Protein AF-A0A7S3ITA4-F1 (afdb_monomer)

InterPro domains:
  IPR003661 Signal transduction histidine kinase, dimerisation/phosphoacceptor domain [cd00082] (56-103)
  IPR036097 Signal transduction histidine kinase, dimerisation/phosphoacceptor domain superfamily [SSF47384] (53-91)

Foldseek 3Di:
DDPDDPQDPPDPDDPDDPPPPDWDKDWDWDWDDDPNDIDIDIDIDTCSVVVVVVVVVVVVVVVVVVVVVCCVVVVVVVVVVVVVVVVVVVVVVVVVVVVVVVVVVVVVVVVVVVVVVVVPVPDPPCVVVVVVVVVVVVVD

Organism: NCBI:txid197538

pLDDT: mean 76.44, std 21.14, range [33.22, 98.0]

Radius of gyration: 45.13 Å; Cα contacts (8 Å, |Δi|>4): 45; chains: 1; bounding box: 97×22×111 Å

Sequence (140 aa):
EQSNMLEFWQVSCTPGEIESNARYIRFNIKPYFMDGERKLLIQMVDVSKSLLYDKMSAETEFLSLINATVSHEMKNPLNSILNQNLNLETIIEDTKAALDEFRTKVVTCNDFNDSLSLIEDRRPGFEEIASKFADRIKKI

Structure (mmCIF, N/CA/C/O backbone):
data_AF-A0A7S3ITA4-F1
#
_entry.id   AF-A0A7S3ITA4-F1
#
loop_
_atom_site.group_PDB
_atom_site.id
_atom_site.type_symbol
_atom_site.label_atom_id
_atom_site.label_alt_id
_atom_site.label_comp_id
_atom_site.label_asym_id
_atom_site.label_entity_id
_atom_site.label_seq_id
_atom_site.pdbx_PDB_ins_code
_atom_site.Cartn_x
_atom_site.Cartn_y
_atom_site.Cartn_z
_atom_site.occupancy
_atom_site.B_iso_or_equiv
_atom_site.auth_seq_id
_atom_site.auth_comp_id
_atom_site.auth_asym_id
_atom_site.auth_atom_id
_atom_site.pdbx_PDB_model_num
ATOM 1 N N . GLU A 1 1 ? -44.615 -0.894 25.297 1.00 37.75 1 GLU A N 1
ATOM 2 C CA . GLU A 1 1 ? -43.992 -0.312 24.086 1.00 37.75 1 GLU A CA 1
ATOM 3 C C . GLU A 1 1 ? -43.873 1.189 24.332 1.00 37.75 1 GLU A C 1
ATOM 5 O O . GLU A 1 1 ? -44.851 1.756 24.779 1.00 37.75 1 GLU A O 1
ATOM 10 N N . GLN A 1 2 ? -42.763 1.912 24.237 1.00 36.50 2 GLN A N 1
ATOM 11 C CA . GLN A 1 2 ? -41.401 1.686 23.770 1.00 36.50 2 GLN A CA 1
ATOM 12 C C . GLN A 1 2 ? -40.464 2.291 24.835 1.00 36.50 2 GLN A C 1
ATOM 14 O O . GLN A 1 2 ? -40.693 3.402 25.312 1.00 36.50 2 GLN A O 1
ATOM 19 N N . SER A 1 3 ? -39.441 1.548 25.261 1.00 36.00 3 SER A N 1
ATOM 20 C CA . SER A 1 3 ? -38.412 2.077 26.159 1.00 36.00 3 SER A CA 1
ATOM 21 C C . SER A 1 3 ? -37.413 2.852 25.306 1.00 36.00 3 SER A C 1
ATOM 23 O O . SER A 1 3 ? -36.654 2.251 24.550 1.00 36.00 3 SER A O 1
ATOM 25 N N . ASN A 1 4 ? -37.464 4.182 25.384 1.00 38.12 4 ASN A N 1
ATOM 26 C CA . ASN A 1 4 ? -36.483 5.055 24.750 1.00 38.12 4 ASN A CA 1
ATOM 27 C C . ASN A 1 4 ? -35.101 4.780 25.357 1.00 38.12 4 ASN A C 1
ATOM 29 O O . ASN A 1 4 ? -34.802 5.191 26.480 1.00 38.12 4 ASN A O 1
ATOM 33 N N . MET A 1 5 ? -34.281 4.053 24.597 1.00 37.84 5 MET A N 1
ATOM 34 C CA . MET A 1 5 ? -32.843 3.916 24.794 1.00 37.84 5 MET A CA 1
ATOM 35 C C . MET A 1 5 ? -32.207 5.293 24.604 1.00 37.84 5 MET A C 1
ATOM 37 O O . MET A 1 5 ? -32.067 5.773 23.484 1.00 37.84 5 MET A O 1
ATOM 41 N N . LEU A 1 6 ? -31.833 5.940 25.702 1.00 35.31 6 LEU A N 1
ATOM 42 C CA . LEU A 1 6 ? -30.868 7.031 25.674 1.00 35.31 6 LEU A CA 1
ATOM 43 C C . LEU A 1 6 ? -29.515 6.435 26.061 1.00 35.31 6 LEU A C 1
ATOM 45 O O . LEU A 1 6 ? -29.165 6.371 27.239 1.00 35.31 6 LEU A O 1
ATOM 49 N N . GLU A 1 7 ? -28.781 5.941 25.065 1.00 34.78 7 GLU A N 1
ATOM 50 C CA . GLU A 1 7 ? -27.363 5.626 25.226 1.00 34.78 7 GLU A CA 1
ATOM 51 C C . GLU A 1 7 ? -26.580 6.941 25.288 1.00 34.78 7 GLU A C 1
ATOM 53 O O . GLU A 1 7 ? -26.283 7.570 24.273 1.00 34.78 7 GLU A O 1
ATOM 58 N N . PHE A 1 8 ? -26.270 7.390 26.502 1.00 34.25 8 PHE A N 1
ATOM 59 C CA . PHE A 1 8 ? -25.344 8.496 26.708 1.00 34.25 8 PHE A CA 1
ATOM 60 C C . PHE A 1 8 ? -23.908 7.978 26.600 1.00 34.25 8 PHE A C 1
ATOM 62 O O . PHE A 1 8 ? -23.349 7.435 27.551 1.00 34.25 8 PHE A O 1
ATOM 69 N N . TRP A 1 9 ? -23.299 8.172 25.432 1.00 38.44 9 TRP A N 1
ATOM 70 C CA . TRP A 1 9 ? -21.865 7.991 25.227 1.00 38.44 9 TRP A CA 1
ATOM 71 C C . TRP A 1 9 ? -21.133 9.256 25.678 1.00 38.44 9 TRP A C 1
ATOM 73 O O . TRP A 1 9 ? -20.853 10.135 24.869 1.00 38.44 9 TRP A O 1
ATOM 83 N N . GLN A 1 10 ? -20.824 9.382 26.969 1.00 33.22 10 GLN A N 1
ATOM 84 C CA . GLN A 1 10 ? -19.869 10.401 27.410 1.00 33.22 10 GLN A CA 1
ATOM 85 C C . GLN A 1 10 ? -18.490 9.763 27.5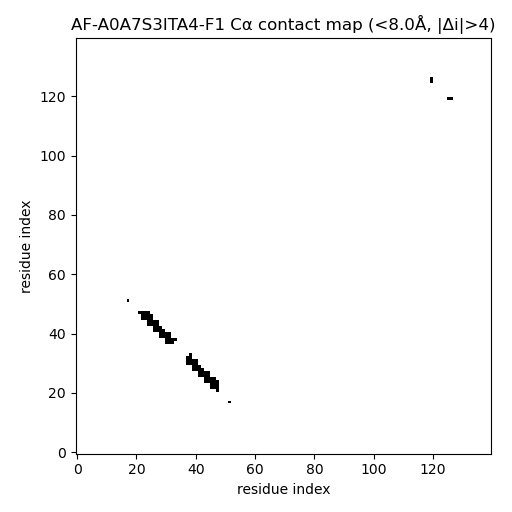68 1.00 33.22 10 GLN A C 1
ATOM 87 O O . GLN A 1 10 ? -18.105 9.305 28.639 1.00 33.22 10 GLN A O 1
ATOM 92 N N . VAL A 1 11 ? -17.750 9.733 26.461 1.00 42.16 11 VAL A N 1
ATOM 93 C CA . VAL A 1 11 ? -16.309 9.476 26.460 1.00 42.16 11 VAL A CA 1
ATOM 94 C C . VAL A 1 11 ? -15.633 10.841 26.520 1.00 42.16 11 VAL A C 1
ATOM 96 O O . VAL A 1 11 ? -15.509 11.524 25.507 1.00 42.16 11 VAL A O 1
ATOM 99 N N . SER A 1 12 ? -15.241 11.290 27.713 1.00 36.81 12 SER A N 1
ATOM 100 C CA . SER A 1 12 ? -14.372 12.462 27.839 1.00 36.81 12 SER A CA 1
ATOM 101 C C . SER A 1 12 ? -12.935 12.041 27.536 1.00 36.81 12 SER A C 1
ATOM 103 O O . SER A 1 12 ? -12.147 11.791 28.445 1.00 36.81 12 SER A O 1
ATOM 105 N N . CYS A 1 13 ? -12.606 11.940 26.253 1.00 46.03 13 CYS A N 1
ATOM 106 C CA . CYS A 1 13 ? -11.227 11.928 25.791 1.00 46.03 13 CYS A CA 1
ATOM 107 C C . CYS A 1 13 ? -11.084 13.011 24.729 1.00 46.03 13 CYS A C 1
ATOM 109 O O . CYS A 1 13 ? -11.923 13.144 23.838 1.00 46.03 13 CYS A O 1
ATOM 111 N N . THR A 1 14 ? -10.026 13.805 24.849 1.00 42.72 14 THR A N 1
ATOM 112 C CA . THR A 1 14 ? -9.556 14.695 23.790 1.00 42.72 14 THR A CA 1
ATOM 113 C C . THR A 1 14 ? -9.447 13.912 22.474 1.00 42.72 14 THR A C 1
ATOM 115 O O . THR A 1 14 ? -8.980 12.770 22.497 1.00 42.72 14 THR A O 1
ATOM 118 N N . PRO A 1 15 ? -9.890 14.464 21.329 1.00 39.09 15 PRO A N 1
ATOM 119 C CA . PRO A 1 15 ? -9.848 13.737 20.069 1.00 39.09 15 PRO A CA 1
ATOM 120 C C . PRO A 1 15 ? -8.385 13.541 19.663 1.00 39.09 15 PRO A C 1
ATOM 122 O O . PRO A 1 15 ? -7.681 14.524 19.447 1.00 39.09 15 PRO A O 1
ATOM 125 N N . GLY A 1 16 ? -7.924 12.293 19.564 1.00 49.16 16 GLY A N 1
ATOM 126 C CA . GLY A 1 16 ? -6.634 12.001 18.935 1.00 49.16 16 GLY A CA 1
ATOM 127 C C . GLY A 1 16 ? -6.030 10.648 19.283 1.00 49.16 16 GLY A C 1
ATOM 128 O O . GLY A 1 16 ? -5.717 9.880 18.381 1.00 49.16 16 GLY A O 1
ATOM 129 N N . GLU A 1 17 ? -5.882 10.315 20.564 1.00 53.31 17 GLU A N 1
ATOM 130 C CA . GLU A 1 17 ? -5.062 9.166 20.961 1.00 53.31 17 GLU A CA 1
ATOM 131 C C . GLU A 1 17 ? -5.694 8.402 22.129 1.00 53.31 17 GLU A C 1
ATOM 133 O O . GLU A 1 17 ? -5.939 8.939 23.206 1.00 53.31 17 GLU A O 1
ATOM 138 N N . ILE A 1 18 ? -5.968 7.114 21.905 1.00 59.72 18 ILE A N 1
ATOM 139 C CA . ILE A 1 18 ? -6.161 6.156 22.994 1.00 59.72 18 ILE A CA 1
ATOM 140 C C . ILE A 1 18 ? -4.774 5.938 23.595 1.00 59.72 18 ILE A C 1
ATOM 142 O O . ILE A 1 18 ? -3.969 5.201 23.023 1.00 59.72 18 ILE A O 1
ATOM 146 N N . GLU A 1 19 ? -4.468 6.636 24.687 1.00 61.12 19 GLU A N 1
ATOM 147 C CA . GLU A 1 19 ? -3.201 6.474 25.400 1.00 61.12 19 GLU A CA 1
ATOM 148 C C . GLU A 1 19 ? -3.081 5.037 25.925 1.00 61.12 19 GLU A C 1
ATOM 150 O O . GLU A 1 19 ? -4.035 4.477 26.469 1.00 61.12 19 GLU A O 1
ATOM 155 N N . SER A 1 20 ? -1.893 4.436 25.811 1.00 60.12 20 SER A N 1
ATOM 156 C CA . SER A 1 20 ? -1.642 3.037 26.206 1.00 60.12 20 SER A CA 1
ATOM 157 C C . SER A 1 20 ? -1.912 2.741 27.690 1.00 60.12 20 SER A C 1
ATOM 159 O O . SER A 1 20 ? -2.043 1.578 28.067 1.00 60.12 20 SER A O 1
ATOM 161 N N . ASN A 1 21 ? -2.031 3.783 28.520 1.00 67.38 21 ASN A N 1
ATOM 162 C CA . ASN A 1 21 ? -2.335 3.703 29.949 1.00 67.38 21 ASN A CA 1
ATOM 163 C C . ASN A 1 21 ? -3.731 4.228 30.328 1.00 67.38 21 ASN A C 1
ATOM 165 O O . ASN A 1 21 ? -4.077 4.229 31.513 1.00 67.38 21 ASN A O 1
ATOM 169 N N . ALA A 1 22 ? -4.545 4.658 29.361 1.00 75.25 22 ALA A N 1
ATOM 170 C CA . ALA A 1 22 ? -5.899 5.111 29.641 1.00 75.25 22 ALA A CA 1
ATOM 171 C C . ALA A 1 22 ? -6.814 3.921 29.975 1.00 75.25 22 ALA A C 1
ATOM 173 O O . ALA A 1 22 ? -6.817 2.891 29.296 1.00 75.25 22 ALA A O 1
ATOM 174 N N . ARG A 1 23 ? -7.615 4.068 31.039 1.00 84.12 23 ARG A N 1
ATOM 175 C CA . ARG A 1 23 ? -8.671 3.112 31.393 1.00 84.12 23 ARG A CA 1
ATOM 176 C C . ARG A 1 23 ? -10.016 3.612 30.896 1.00 84.12 23 ARG A C 1
ATOM 178 O O . ARG A 1 23 ? -10.445 4.709 31.241 1.00 84.12 23 ARG A O 1
ATOM 185 N N . TYR A 1 24 ? -10.698 2.759 30.150 1.00 85.88 24 TYR A N 1
ATOM 186 C CA . TYR A 1 24 ? -12.013 3.004 29.586 1.00 85.88 24 TYR A CA 1
ATOM 187 C C . TYR A 1 24 ? -13.048 2.174 30.325 1.00 85.88 24 TYR A C 1
ATOM 189 O O . TYR A 1 24 ? -12.992 0.943 30.343 1.00 85.88 24 TYR A O 1
ATOM 197 N N . ILE A 1 25 ? -14.023 2.860 30.911 1.00 90.81 25 ILE A N 1
ATOM 198 C CA . ILE A 1 25 ? -15.146 2.234 31.602 1.00 90.81 25 ILE A CA 1
ATOM 199 C C . ILE A 1 25 ? -16.422 2.577 30.845 1.00 90.81 25 ILE A C 1
ATOM 201 O O . ILE A 1 25 ? -16.721 3.742 30.595 1.00 90.81 25 ILE A O 1
ATOM 205 N N . ARG A 1 26 ? -17.191 1.547 30.501 1.00 89.81 26 ARG A N 1
ATOM 206 C CA . ARG A 1 26 ? -18.547 1.680 29.982 1.00 89.81 26 ARG A CA 1
ATOM 207 C C . ARG A 1 26 ? -19.527 1.680 31.147 1.00 89.81 26 ARG A C 1
ATOM 209 O O . ARG A 1 26 ? -19.513 0.765 31.973 1.00 89.81 26 ARG A O 1
ATOM 216 N N . PHE A 1 27 ? -20.402 2.677 31.174 1.00 92.75 27 PHE A N 1
ATOM 217 C CA . PHE A 1 27 ? -21.520 2.742 32.106 1.00 92.75 27 PHE A CA 1
ATOM 218 C C . PHE A 1 27 ? -22.792 2.260 31.411 1.00 92.75 27 PHE A C 1
ATOM 220 O O . PHE A 1 27 ? -23.249 2.869 30.450 1.00 92.75 27 PHE A O 1
ATOM 227 N N . ASN A 1 28 ? -23.380 1.183 31.922 1.00 92.62 28 ASN A N 1
ATOM 228 C CA . ASN 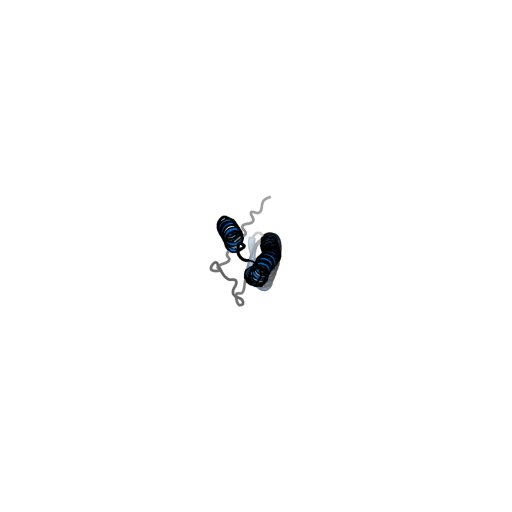A 1 28 ? -24.695 0.709 31.514 1.00 92.62 28 ASN A CA 1
ATOM 229 C C . ASN A 1 28 ? -25.696 1.058 32.615 1.00 92.62 28 ASN A C 1
ATOM 231 O O . ASN A 1 28 ? -25.655 0.482 33.703 1.00 92.62 28 ASN A O 1
ATOM 235 N N . ILE A 1 29 ? -26.601 1.991 32.334 1.00 94.25 29 ILE A N 1
ATOM 236 C CA . ILE A 1 29 ? -27.611 2.449 33.290 1.00 94.25 29 ILE A CA 1
ATOM 237 C C . ILE A 1 29 ? -28.964 1.881 32.867 1.00 94.25 29 ILE A C 1
ATOM 239 O O . ILE A 1 29 ? -29.420 2.125 31.752 1.00 94.25 29 ILE A O 1
ATOM 243 N N . LYS A 1 30 ? -29.616 1.121 33.749 1.00 93.75 30 LYS A N 1
ATOM 244 C CA . LYS A 1 30 ? -30.929 0.520 33.488 1.00 93.75 30 LYS A CA 1
ATOM 245 C C . LYS A 1 30 ? -31.917 0.880 34.595 1.00 93.75 30 LYS A C 1
ATOM 247 O O . LYS A 1 30 ? -31.646 0.587 35.759 1.00 93.75 30 LYS A O 1
ATOM 252 N N . PRO A 1 31 ? -33.069 1.494 34.282 1.00 92.56 31 PRO A N 1
ATOM 253 C CA . PRO A 1 31 ? -34.134 1.624 35.262 1.00 92.56 31 PRO A CA 1
ATOM 254 C C . PRO A 1 31 ? -34.744 0.249 35.548 1.00 92.56 31 PRO A C 1
ATOM 256 O O . PRO A 1 31 ? -34.938 -0.552 34.634 1.00 92.56 31 PRO A O 1
ATOM 259 N N . TYR A 1 32 ? -35.069 -0.016 36.807 1.00 92.06 32 TYR A N 1
ATOM 260 C CA . TYR A 1 32 ? -35.803 -1.209 37.216 1.00 92.06 32 TYR A CA 1
ATOM 261 C C . TYR A 1 32 ? -36.774 -0.862 38.345 1.00 92.06 32 TYR A C 1
ATOM 263 O O . TYR A 1 32 ? -36.553 0.092 39.090 1.00 92.06 32 TYR A O 1
ATOM 271 N N . PHE A 1 33 ? -37.870 -1.607 38.448 1.00 93.25 33 PHE A N 1
ATOM 272 C CA . PHE A 1 33 ? -38.861 -1.419 39.504 1.00 93.25 33 PHE A CA 1
ATOM 273 C C . PHE A 1 33 ? -38.677 -2.504 40.561 1.00 93.25 33 PHE A C 1
ATOM 275 O O . PHE A 1 33 ? -38.656 -3.687 40.223 1.00 93.25 33 PHE A O 1
ATOM 282 N N . MET A 1 34 ? -38.546 -2.108 41.825 1.00 90.38 34 MET A N 1
ATOM 283 C CA . MET A 1 34 ? -38.649 -3.022 42.966 1.00 90.38 34 MET A CA 1
ATOM 284 C C . MET A 1 34 ? -39.541 -2.399 44.026 1.00 90.38 34 MET A C 1
ATOM 286 O O . MET A 1 34 ? -39.381 -1.225 44.346 1.00 90.38 34 MET A O 1
ATOM 290 N N . ASP A 1 35 ? -40.483 -3.196 44.530 1.00 88.69 35 ASP A N 1
ATOM 291 C CA . ASP A 1 35 ? -41.444 -2.812 45.571 1.00 88.69 35 ASP A CA 1
ATOM 292 C C . ASP A 1 35 ? -42.274 -1.562 45.227 1.00 88.69 35 ASP A C 1
ATOM 294 O O . ASP A 1 35 ? -42.576 -0.733 46.077 1.00 88.69 35 ASP A O 1
ATOM 298 N N . GLY A 1 36 ? -42.635 -1.402 43.948 1.00 91.50 36 GLY A N 1
ATOM 299 C CA . GLY A 1 36 ? -43.394 -0.243 43.458 1.00 91.50 36 GLY A CA 1
ATOM 300 C C . GLY A 1 36 ? -42.563 1.034 43.281 1.00 91.50 36 GLY A C 1
ATOM 301 O O . GLY A 1 36 ? -43.063 2.009 42.721 1.00 91.50 36 GLY A O 1
ATOM 302 N N . GLU A 1 37 ? -41.286 1.027 43.668 1.00 93.50 37 GLU A N 1
ATOM 303 C CA . GLU A 1 37 ? -40.373 2.155 43.505 1.00 93.50 37 GLU A CA 1
ATOM 304 C C . GLU A 1 37 ? -39.485 2.005 42.265 1.00 93.50 37 GLU A C 1
ATOM 306 O O . GLU A 1 37 ? -38.993 0.920 41.933 1.00 93.50 37 GLU A O 1
ATOM 311 N N . ARG A 1 38 ? -39.232 3.127 41.580 1.00 92.44 38 ARG A N 1
ATOM 312 C CA . ARG A 1 38 ? -38.302 3.191 40.448 1.00 92.44 38 ARG A CA 1
ATOM 313 C C . ARG A 1 38 ? -36.872 3.337 40.960 1.00 92.44 38 ARG A C 1
ATOM 315 O O . ARG A 1 38 ? -36.523 4.353 41.554 1.00 92.44 38 ARG A O 1
ATOM 322 N N . LYS A 1 39 ? -36.024 2.364 40.643 1.00 93.31 39 LYS A N 1
ATOM 323 C CA . LYS A 1 39 ? -34.593 2.351 40.966 1.00 93.31 39 LYS A CA 1
ATOM 324 C C . LYS A 1 39 ? -33.753 2.388 39.688 1.00 93.31 39 LYS A C 1
ATOM 326 O O . LYS A 1 39 ? -34.233 2.092 38.593 1.00 93.31 39 LYS A O 1
ATOM 331 N N . LEU A 1 40 ? -32.491 2.789 39.824 1.00 93.31 40 LEU A N 1
ATOM 332 C CA . LEU A 1 40 ? -31.505 2.788 38.743 1.00 93.31 40 LEU A CA 1
ATOM 333 C C . LEU A 1 40 ? -30.426 1.756 39.059 1.00 93.31 40 LEU A C 1
ATOM 335 O O . LEU A 1 40 ? -29.802 1.800 40.115 1.00 93.31 40 LEU A O 1
ATOM 339 N N . LEU A 1 41 ? -30.218 0.821 38.140 1.00 93.44 41 LEU A N 1
ATOM 340 C CA . LEU A 1 41 ? -29.099 -0.104 38.151 1.00 93.44 41 LEU A CA 1
ATOM 341 C C . LEU A 1 41 ? -27.976 0.523 37.330 1.00 93.44 41 LEU A C 1
ATOM 343 O O . LEU A 1 41 ? -28.155 0.773 36.140 1.00 93.44 41 LEU A O 1
ATOM 347 N N . ILE A 1 42 ? -26.831 0.764 37.957 1.00 93.75 42 ILE A N 1
ATOM 348 C CA . ILE A 1 42 ? -25.629 1.241 37.275 1.00 93.75 42 ILE A CA 1
ATOM 349 C C . ILE A 1 42 ? -24.641 0.082 37.240 1.00 93.75 42 ILE A C 1
ATOM 351 O O . ILE A 1 42 ? -24.194 -0.396 38.279 1.00 93.75 42 ILE A O 1
ATOM 355 N N . GLN A 1 43 ? -24.305 -0.372 36.040 1.00 93.88 43 GLN A N 1
ATOM 356 C CA . GLN A 1 43 ? -23.261 -1.356 35.807 1.00 93.88 43 GLN A CA 1
ATOM 357 C C . GLN A 1 43 ? -22.047 -0.648 35.204 1.00 93.88 43 GLN A C 1
ATOM 359 O O . GLN A 1 43 ? -22.159 0.042 34.193 1.00 93.88 43 GLN A O 1
ATOM 364 N N . MET A 1 44 ? -20.887 -0.848 35.821 1.00 94.44 44 MET A N 1
ATOM 365 C CA . MET A 1 44 ? -19.598 -0.356 35.340 1.00 94.44 44 MET A CA 1
ATOM 366 C C . MET A 1 44 ? -18.814 -1.531 34.766 1.00 94.44 44 MET A C 1
ATOM 368 O O . MET A 1 44 ? -18.636 -2.540 35.448 1.00 94.44 44 MET A O 1
ATOM 372 N N . VAL A 1 45 ? -18.366 -1.415 33.519 1.00 92.75 45 VAL A N 1
ATOM 373 C CA . VAL A 1 45 ? -17.607 -2.466 32.829 1.00 92.75 45 VAL A CA 1
ATOM 374 C C . VAL A 1 45 ? -16.317 -1.872 32.290 1.00 92.75 45 VAL A C 1
ATOM 376 O O . VAL A 1 45 ? -16.359 -0.915 31.522 1.00 92.75 45 VAL A O 1
ATOM 379 N N . ASP A 1 46 ? -15.174 -2.440 32.667 1.00 90.12 46 ASP A N 1
ATOM 380 C CA . ASP A 1 46 ? -13.893 -2.100 32.045 1.00 90.12 46 ASP A CA 1
ATOM 381 C C . ASP A 1 46 ? -13.857 -2.663 30.618 1.00 90.12 46 ASP A C 1
ATOM 383 O O . ASP A 1 46 ? -13.977 -3.871 30.404 1.00 90.12 46 ASP A O 1
ATOM 387 N N . VAL A 1 47 ? -13.717 -1.771 29.641 1.00 92.00 47 VAL A N 1
ATOM 388 C CA . VAL A 1 47 ? -13.673 -2.091 28.207 1.00 92.00 47 VAL A CA 1
ATOM 389 C C . VAL A 1 47 ? -12.334 -1.716 27.574 1.00 92.00 47 VAL A C 1
ATOM 391 O O . VAL A 1 47 ? -12.184 -1.822 26.358 1.00 92.00 47 VAL A O 1
ATOM 394 N N . SER A 1 48 ? -11.343 -1.326 28.383 1.00 86.88 48 SER A N 1
ATOM 395 C CA . SER A 1 48 ? -10.043 -0.822 27.917 1.00 86.88 48 SER A CA 1
ATOM 396 C C . SER A 1 48 ? -9.356 -1.801 26.972 1.00 86.88 48 SER A C 1
ATOM 398 O O . SER A 1 48 ? -8.915 -1.429 25.889 1.00 86.88 48 SER A O 1
ATOM 400 N N . LYS A 1 49 ? -9.314 -3.083 27.359 1.00 87.44 49 LYS A N 1
ATOM 401 C CA . LYS A 1 49 ? -8.670 -4.131 26.558 1.00 87.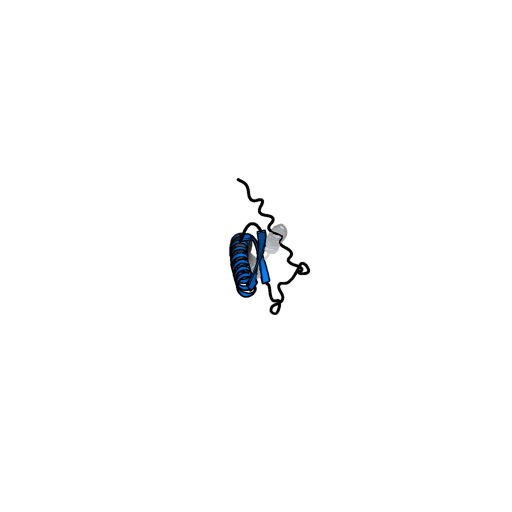44 49 LYS A CA 1
ATOM 402 C C . LYS A 1 49 ? -9.398 -4.368 25.240 1.00 87.44 49 LYS A C 1
ATOM 404 O O . LYS A 1 49 ? -8.739 -4.461 24.217 1.00 87.44 49 LYS A O 1
ATOM 409 N N . SER A 1 50 ? -10.732 -4.439 25.267 1.00 89.12 50 SER A N 1
ATOM 410 C CA . SER A 1 50 ? -11.537 -4.642 24.054 1.00 89.12 50 SER A CA 1
ATOM 411 C C . SER A 1 50 ? -11.277 -3.529 23.048 1.00 89.12 50 SER A C 1
ATOM 413 O O . SER A 1 50 ? -10.914 -3.813 21.920 1.00 89.12 50 SER A O 1
ATOM 415 N N . LEU A 1 51 ? -11.352 -2.270 23.491 1.00 87.94 51 LEU A N 1
ATOM 416 C CA . LEU A 1 51 ? -11.107 -1.111 22.632 1.00 87.94 51 LEU A CA 1
ATOM 417 C C . LEU A 1 51 ? -9.692 -1.102 22.050 1.00 87.94 51 LEU A C 1
ATOM 419 O O . LEU A 1 51 ? -9.515 -0.778 20.878 1.00 87.94 51 LEU A O 1
ATOM 423 N N . LEU A 1 52 ? -8.689 -1.465 22.855 1.00 86.62 52 LEU A N 1
ATOM 424 C CA . LEU A 1 52 ? -7.309 -1.551 22.387 1.00 86.62 52 LEU A CA 1
ATOM 425 C C . LEU A 1 52 ? -7.148 -2.629 21.307 1.00 86.62 52 LEU A C 1
ATOM 427 O O . LEU A 1 52 ? -6.526 -2.367 20.280 1.00 86.62 52 LEU A O 1
ATOM 431 N N . TYR A 1 53 ? -7.724 -3.817 21.518 1.00 88.62 53 TYR A N 1
ATOM 432 C CA . TYR A 1 53 ? -7.694 -4.898 20.531 1.00 88.62 53 TYR A CA 1
ATOM 433 C C . TYR A 1 53 ? -8.448 -4.532 19.254 1.00 88.62 53 TYR A C 1
ATOM 435 O O . TYR A 1 53 ? -7.913 -4.736 18.167 1.00 88.62 53 TYR A O 1
ATOM 443 N N . ASP A 1 54 ? -9.643 -3.952 19.374 1.00 89.50 54 ASP A N 1
ATOM 444 C CA . ASP A 1 54 ? -10.462 -3.540 18.232 1.00 89.50 54 ASP A CA 1
ATOM 445 C C . ASP A 1 54 ? -9.726 -2.491 17.388 1.00 89.50 54 ASP A C 1
ATOM 447 O O . ASP A 1 54 ? -9.668 -2.602 16.163 1.00 89.50 54 ASP A O 1
ATOM 451 N N . LYS A 1 55 ? -9.078 -1.516 18.043 1.00 87.81 55 LYS A N 1
ATOM 452 C CA . LYS A 1 55 ? -8.236 -0.519 17.373 1.00 87.81 55 LYS A CA 1
ATOM 453 C C . LYS A 1 55 ? -7.053 -1.167 16.654 1.00 87.81 55 LYS A C 1
ATOM 455 O O . LYS A 1 55 ? -6.866 -0.912 15.470 1.00 87.81 55 LYS A O 1
ATOM 460 N N . MET A 1 56 ? -6.276 -2.011 17.339 1.00 87.88 56 MET A N 1
ATOM 461 C CA . MET A 1 56 ? -5.120 -2.685 16.728 1.00 87.88 56 MET A CA 1
ATOM 462 C C . MET A 1 56 ? -5.534 -3.561 15.540 1.00 87.88 56 MET A C 1
ATOM 464 O O . MET A 1 56 ? -4.839 -3.602 14.523 1.00 87.88 56 MET A O 1
ATOM 468 N N . SER A 1 57 ? -6.672 -4.248 15.652 1.00 92.56 57 SER A N 1
ATOM 469 C CA . SER A 1 57 ? -7.228 -5.061 14.572 1.00 92.56 57 SER A CA 1
ATOM 470 C C . SER A 1 57 ? -7.607 -4.198 13.368 1.00 92.56 57 SER A C 1
ATOM 472 O O . SER A 1 57 ? -7.188 -4.497 12.252 1.00 92.56 57 SER A O 1
ATOM 474 N N . ALA A 1 58 ? -8.335 -3.101 13.593 1.00 92.62 58 ALA A N 1
ATOM 475 C CA . ALA A 1 58 ? -8.740 -2.177 12.538 1.00 92.62 58 ALA A CA 1
ATOM 476 C C . ALA A 1 58 ? -7.540 -1.492 11.863 1.00 92.62 58 ALA A C 1
ATOM 478 O O . ALA A 1 58 ? -7.509 -1.375 10.641 1.00 92.62 58 ALA A O 1
ATOM 479 N N . GLU A 1 59 ? -6.524 -1.083 12.629 1.00 92.88 59 GLU A N 1
ATOM 480 C CA . GLU A 1 59 ? -5.280 -0.522 12.085 1.00 92.88 59 GLU A CA 1
ATOM 481 C C . GLU A 1 59 ? -4.544 -1.539 11.210 1.00 92.88 59 GLU A C 1
ATOM 483 O O . GLU A 1 59 ? -4.098 -1.205 10.113 1.00 92.88 59 GLU A O 1
ATOM 488 N N . THR A 1 60 ? -4.457 -2.794 11.654 1.00 94.25 60 THR A N 1
ATOM 489 C CA . THR A 1 60 ? -3.793 -3.863 10.895 1.00 94.25 60 THR A CA 1
ATOM 490 C C . THR A 1 60 ? -4.520 -4.152 9.583 1.00 94.25 60 THR A C 1
ATOM 492 O O . THR A 1 60 ? -3.889 -4.254 8.528 1.00 94.25 60 THR A O 1
ATOM 495 N N . GLU A 1 61 ? -5.84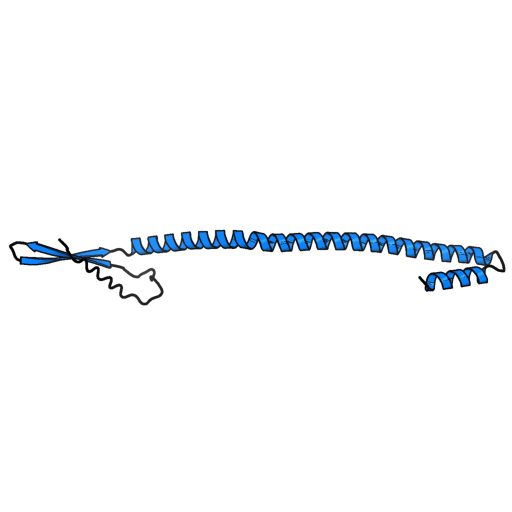7 -4.260 9.629 1.00 95.88 61 GLU A N 1
ATOM 496 C CA . GLU A 1 61 ? -6.678 -4.478 8.445 1.00 95.88 61 GLU A CA 1
ATOM 497 C C . GLU A 1 61 ? -6.569 -3.304 7.464 1.00 95.88 61 GLU A C 1
ATOM 499 O O . GLU A 1 61 ? -6.345 -3.500 6.269 1.00 95.88 61 GLU A O 1
ATOM 504 N N . PHE A 1 62 ? -6.632 -2.074 7.971 1.00 96.19 62 PHE A N 1
ATOM 505 C CA . PHE A 1 62 ? -6.508 -0.874 7.153 1.00 96.19 62 PHE A CA 1
ATOM 506 C C . PHE A 1 62 ? -5.132 -0.765 6.484 1.00 96.19 62 PHE A C 1
ATOM 508 O O . PHE A 1 62 ? -5.044 -0.482 5.288 1.00 96.19 62 PHE A O 1
ATOM 515 N N . LEU A 1 63 ? -4.052 -1.064 7.213 1.00 95.94 63 LEU A N 1
ATOM 516 C CA . LEU A 1 63 ? -2.704 -1.127 6.645 1.00 95.94 63 LEU A CA 1
ATOM 517 C C . LEU A 1 63 ? -2.587 -2.209 5.568 1.00 95.94 63 LEU A C 1
ATOM 519 O O . LEU A 1 63 ? -1.938 -1.988 4.546 1.00 95.94 63 LEU A O 1
ATOM 523 N N . SER A 1 64 ? -3.231 -3.362 5.761 1.00 96.75 64 SER A N 1
ATOM 524 C CA . SER A 1 64 ? -3.276 -4.420 4.750 1.00 96.75 64 SER A CA 1
ATOM 525 C C . SER A 1 64 ? -3.957 -3.941 3.465 1.00 96.75 64 SER A C 1
ATOM 527 O O . SER A 1 64 ? -3.407 -4.124 2.377 1.00 96.75 64 SER A O 1
ATOM 529 N N . LEU A 1 65 ? -5.094 -3.250 3.585 1.00 96.69 65 LEU A N 1
ATOM 530 C CA . LEU A 1 65 ? -5.815 -2.668 2.451 1.00 96.69 65 LEU A CA 1
ATOM 531 C C . LEU A 1 65 ? -4.985 -1.612 1.719 1.00 96.69 65 LEU A C 1
ATOM 533 O O . LEU A 1 65 ? -4.918 -1.643 0.487 1.00 96.69 65 LEU A O 1
ATOM 537 N N . ILE A 1 66 ? -4.322 -0.711 2.453 1.00 96.75 66 ILE A N 1
ATOM 538 C CA . ILE A 1 66 ? -3.420 0.286 1.860 1.00 96.75 66 ILE A CA 1
ATOM 539 C C . ILE A 1 66 ? -2.311 -0.421 1.092 1.00 96.75 66 ILE A C 1
ATOM 541 O O . ILE A 1 66 ? -2.106 -0.130 -0.083 1.00 96.75 66 ILE A O 1
ATOM 545 N N . ASN A 1 67 ? -1.625 -1.373 1.723 1.00 95.75 67 ASN A N 1
ATOM 546 C CA . ASN A 1 67 ? -0.509 -2.074 1.098 1.00 95.75 67 ASN A CA 1
ATOM 547 C C . ASN A 1 67 ? -0.950 -2.831 -0.156 1.00 95.75 67 ASN A C 1
ATOM 549 O O . ASN A 1 67 ? -0.260 -2.765 -1.173 1.00 95.75 67 ASN A O 1
ATOM 553 N N . ALA A 1 68 ? -2.101 -3.505 -0.117 1.00 95.75 68 ALA A N 1
ATOM 554 C CA . ALA A 1 68 ? -2.656 -4.198 -1.274 1.00 95.75 68 ALA A CA 1
ATOM 555 C C . ALA A 1 68 ? -2.987 -3.222 -2.410 1.00 95.75 68 ALA A C 1
ATOM 557 O O . ALA A 1 68 ? -2.576 -3.440 -3.550 1.00 95.75 68 ALA A O 1
ATOM 558 N N . THR A 1 69 ? -3.671 -2.123 -2.089 1.00 96.81 69 THR A N 1
ATOM 559 C CA . THR A 1 69 ? -4.087 -1.108 -3.065 1.00 96.81 69 THR A CA 1
ATOM 560 C C . THR A 1 69 ? -2.880 -0.427 -3.693 1.00 96.81 69 THR A C 1
ATOM 562 O O . THR A 1 69 ? -2.742 -0.413 -4.911 1.00 96.81 69 THR A O 1
ATOM 565 N N . VAL A 1 70 ? -1.962 0.087 -2.873 1.00 96.12 70 VAL A N 1
ATOM 566 C CA . VAL A 1 70 ? -0.752 0.770 -3.340 1.00 96.12 70 VAL A CA 1
ATOM 567 C C . VAL A 1 70 ? 0.098 -0.173 -4.182 1.00 96.12 70 VAL A C 1
ATOM 569 O O . VAL A 1 70 ? 0.522 0.207 -5.267 1.00 96.12 70 VAL A O 1
ATOM 572 N N . SER A 1 71 ? 0.298 -1.420 -3.748 1.00 95.25 71 SER A N 1
ATOM 573 C CA . SER A 1 71 ? 1.060 -2.400 -4.534 1.00 95.25 71 SER A CA 1
ATOM 574 C C . SER A 1 71 ? 0.412 -2.673 -5.891 1.00 95.25 71 SER A C 1
ATOM 576 O O . SER A 1 71 ? 1.111 -2.767 -6.901 1.00 95.25 71 SER A O 1
ATOM 578 N N . HIS A 1 72 ? -0.917 -2.786 -5.925 1.00 94.88 72 HIS A N 1
ATOM 579 C CA . HIS A 1 72 ? -1.653 -3.038 -7.158 1.00 94.88 72 HIS A CA 1
ATOM 580 C C . HIS A 1 72 ? -1.565 -1.849 -8.121 1.00 94.88 72 HIS A C 1
ATOM 582 O O . HIS A 1 72 ? -1.205 -2.018 -9.286 1.00 94.88 72 HIS A O 1
ATOM 588 N N . GLU A 1 73 ? -1.801 -0.640 -7.619 1.00 96.38 73 GLU A N 1
ATOM 589 C CA . GLU A 1 73 ? -1.779 0.575 -8.428 1.00 96.38 73 GLU A CA 1
ATOM 590 C C . GLU A 1 73 ? -0.364 0.975 -8.858 1.00 96.38 73 GLU A C 1
ATOM 592 O O . GLU A 1 73 ? -0.194 1.515 -9.946 1.00 96.38 73 GLU A O 1
ATOM 597 N N . MET A 1 74 ? 0.673 0.667 -8.067 1.00 96.88 74 MET A N 1
ATOM 598 C CA . MET A 1 74 ? 2.072 0.952 -8.419 1.00 96.88 74 MET A CA 1
ATOM 599 C C . MET A 1 74 ? 2.670 -0.044 -9.414 1.00 96.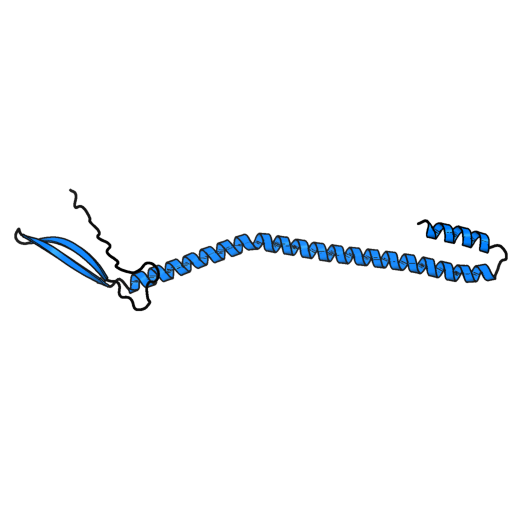88 74 MET A C 1
ATOM 601 O O . MET A 1 74 ? 3.587 0.310 -10.158 1.00 96.88 74 MET A O 1
ATOM 605 N N . LYS A 1 75 ? 2.160 -1.277 -9.479 1.00 96.00 75 LYS A N 1
ATOM 606 C CA . LYS A 1 75 ? 2.674 -2.302 -10.400 1.00 96.00 75 LYS A CA 1
ATOM 607 C C . LYS A 1 75 ? 2.625 -1.842 -11.863 1.00 96.00 75 LYS A C 1
ATOM 609 O O . LYS A 1 75 ? 3.579 -2.050 -12.609 1.00 96.00 75 LYS A O 1
ATOM 614 N N . ASN A 1 76 ? 1.539 -1.190 -12.268 1.00 92.06 76 ASN A N 1
ATOM 615 C CA . ASN A 1 76 ? 1.336 -0.725 -13.643 1.00 92.06 76 ASN A CA 1
ATOM 616 C C . ASN A 1 76 ? 2.301 0.398 -14.075 1.00 92.06 76 ASN A C 1
ATOM 618 O O . ASN A 1 76 ? 2.971 0.229 -15.099 1.00 92.06 76 ASN A O 1
ATOM 622 N N . PRO A 1 77 ? 2.435 1.519 -13.338 1.00 97.81 77 PRO A N 1
ATOM 623 C CA . PRO A 1 77 ? 3.383 2.568 -13.691 1.00 97.81 77 PRO A CA 1
ATOM 624 C C . PRO A 1 77 ? 4.833 2.077 -13.632 1.00 97.81 77 PRO A C 1
ATOM 626 O O . PRO A 1 77 ? 5.608 2.412 -14.526 1.00 97.81 77 PRO A O 1
ATOM 629 N N . LEU A 1 78 ? 5.195 1.227 -12.662 1.00 97.31 78 LEU A N 1
ATOM 630 C CA . LEU A 1 78 ? 6.544 0.651 -12.588 1.00 97.31 78 LEU A CA 1
ATOM 631 C C . LEU A 1 78 ? 6.872 -0.212 -13.811 1.00 97.31 78 LEU A C 1
ATOM 633 O O . LEU A 1 78 ? 7.937 -0.054 -14.403 1.00 97.31 78 LEU A O 1
ATOM 637 N N . ASN A 1 79 ? 5.944 -1.072 -14.237 1.00 96.62 79 ASN A N 1
ATOM 638 C CA . ASN A 1 79 ? 6.131 -1.886 -15.439 1.00 96.62 79 ASN A CA 1
ATOM 639 C C . ASN A 1 79 ? 6.226 -1.034 -16.712 1.00 96.62 79 ASN A C 1
ATOM 641 O O . ASN A 1 79 ? 6.996 -1.357 -17.612 1.00 96.62 79 ASN A O 1
ATOM 645 N N . SER A 1 80 ? 5.472 0.066 -16.791 1.00 97.81 80 SER A N 1
ATOM 646 C CA . SER A 1 80 ? 5.563 1.000 -17.919 1.00 97.81 80 SER A CA 1
ATOM 647 C C . SER A 1 80 ? 6.956 1.626 -18.023 1.00 97.81 80 SER A C 1
ATOM 649 O O . SER A 1 80 ? 7.544 1.642 -19.103 1.00 97.81 80 SER A O 1
ATOM 651 N N . ILE A 1 81 ? 7.518 2.074 -16.895 1.00 98.00 81 ILE A N 1
ATOM 652 C CA . ILE A 1 81 ? 8.875 2.636 -16.839 1.00 98.00 81 ILE A CA 1
ATOM 653 C C . ILE A 1 81 ? 9.918 1.571 -17.192 1.00 98.00 81 ILE A C 1
ATOM 655 O O . ILE A 1 81 ? 10.818 1.833 -17.986 1.00 98.00 81 ILE A O 1
ATOM 659 N N . LEU A 1 82 ? 9.781 0.358 -16.650 1.00 98.00 82 LEU A N 1
ATOM 660 C CA . LEU A 1 82 ? 10.683 -0.749 -16.962 1.00 98.00 82 LEU A CA 1
ATOM 661 C C . LEU A 1 82 ? 10.716 -1.038 -18.468 1.00 98.00 82 LEU A C 1
ATOM 663 O O . LEU A 1 82 ? 11.792 -1.119 -19.051 1.00 98.00 82 LEU A O 1
ATOM 667 N N . ASN A 1 83 ? 9.549 -1.134 -19.107 1.00 97.75 83 ASN A N 1
ATOM 668 C CA . ASN A 1 83 ? 9.460 -1.383 -20.545 1.00 97.75 83 ASN A CA 1
ATOM 669 C C . ASN A 1 83 ? 10.083 -0.250 -21.370 1.00 97.75 83 ASN A C 1
ATOM 671 O O . ASN A 1 83 ? 10.729 -0.513 -22.381 1.00 97.75 83 ASN A O 1
ATOM 675 N N . GLN A 1 84 ? 9.923 1.007 -20.945 1.00 97.50 84 GLN A N 1
ATOM 676 C CA . GLN A 1 84 ? 10.590 2.135 -21.599 1.00 97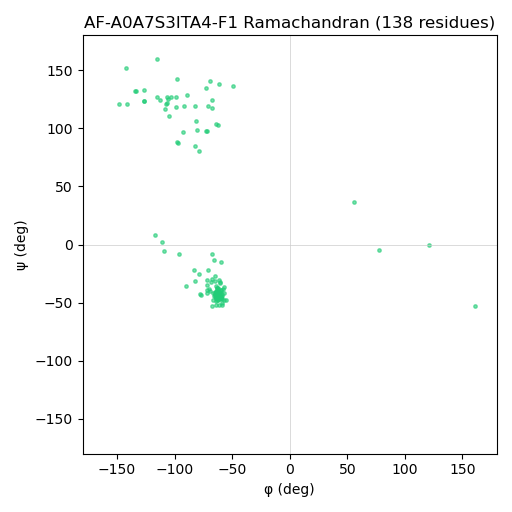.50 84 GLN A CA 1
ATOM 677 C C . GLN A 1 84 ? 12.113 2.012 -21.503 1.00 97.50 84 GLN A C 1
ATOM 679 O O . GLN A 1 84 ? 12.792 2.208 -22.507 1.00 97.50 84 GLN A O 1
ATOM 684 N N . ASN A 1 85 ? 12.643 1.632 -20.339 1.00 97.38 85 ASN A N 1
ATOM 685 C CA . ASN A 1 85 ? 14.081 1.436 -20.160 1.00 97.38 85 ASN A CA 1
ATOM 686 C C . ASN A 1 85 ? 14.619 0.296 -21.032 1.00 97.38 85 ASN A C 1
ATOM 688 O O . ASN A 1 85 ? 15.628 0.484 -21.703 1.00 97.38 85 ASN A O 1
ATOM 692 N N . LEU A 1 86 ? 13.915 -0.839 -21.095 1.00 97.38 86 LEU A N 1
ATOM 693 C CA . LEU A 1 86 ? 14.293 -1.955 -21.970 1.00 97.38 86 LEU A CA 1
ATOM 694 C C . LEU A 1 86 ? 14.330 -1.529 -23.445 1.00 97.38 86 LEU A C 1
ATOM 696 O O . LEU A 1 86 ? 15.290 -1.820 -24.153 1.00 97.38 86 LEU A O 1
ATOM 700 N N . ASN A 1 87 ? 13.325 -0.775 -23.900 1.00 97.25 87 ASN A N 1
ATOM 701 C CA . ASN A 1 87 ? 13.303 -0.257 -25.268 1.00 97.25 87 ASN A CA 1
ATOM 702 C C . ASN A 1 87 ? 14.472 0.700 -25.541 1.00 97.25 87 ASN A C 1
ATOM 704 O O . ASN A 1 87 ? 15.051 0.673 -26.625 1.00 97.25 87 ASN A O 1
ATOM 708 N N . LEU A 1 88 ? 14.822 1.552 -24.572 1.00 97.06 88 LEU A N 1
ATOM 709 C CA . LEU A 1 88 ? 15.966 2.457 -24.692 1.00 97.06 88 LEU A CA 1
ATOM 710 C C . LEU A 1 88 ? 17.284 1.687 -24.809 1.00 97.06 88 LEU A C 1
ATOM 712 O O . LEU A 1 88 ? 18.120 2.060 -25.628 1.00 97.06 88 LEU A O 1
ATOM 716 N N . GLU A 1 89 ? 17.463 0.616 -24.037 1.00 97.12 89 GLU A N 1
ATOM 717 C CA . GLU A 1 89 ? 18.646 -0.246 -24.131 1.00 97.12 89 GLU A CA 1
ATOM 718 C C . GLU A 1 89 ? 18.784 -0.857 -25.530 1.00 97.12 89 GLU A C 1
ATOM 720 O O . GLU A 1 89 ? 19.856 -0.760 -26.128 1.00 97.12 89 GLU A O 1
ATOM 725 N N . THR A 1 90 ? 17.691 -1.376 -26.102 1.00 97.12 90 THR A N 1
ATOM 726 C CA . THR A 1 90 ? 17.685 -1.902 -27.478 1.00 97.12 90 THR A CA 1
ATOM 727 C C . THR A 1 90 ? 18.051 -0.830 -28.503 1.00 97.12 90 THR A C 1
ATOM 729 O O . THR A 1 90 ? 18.928 -1.041 -29.335 1.00 97.12 90 THR A O 1
ATOM 732 N N . ILE A 1 91 ? 17.448 0.361 -28.411 1.00 96.62 91 ILE A N 1
ATOM 733 C CA . ILE A 1 91 ? 17.754 1.472 -29.326 1.00 96.62 91 ILE A CA 1
ATOM 734 C C . ILE A 1 91 ? 19.234 1.863 -29.240 1.00 96.62 91 ILE A C 1
ATOM 736 O O . ILE A 1 91 ? 19.858 2.177 -30.256 1.00 96.62 91 ILE A O 1
ATOM 740 N N . ILE A 1 92 ? 19.813 1.861 -28.038 1.00 96.94 92 ILE A N 1
ATOM 741 C CA . ILE A 1 92 ? 21.232 2.168 -27.839 1.00 96.94 92 ILE A CA 1
ATOM 742 C C . ILE A 1 92 ? 22.116 1.113 -28.510 1.00 96.94 92 ILE A C 1
ATOM 744 O O . ILE A 1 92 ? 23.112 1.482 -29.136 1.00 96.94 92 ILE A O 1
ATOM 748 N N . GLU A 1 93 ? 21.783 -0.172 -28.393 1.00 96.81 93 GLU A N 1
ATOM 749 C CA . GLU A 1 93 ? 22.515 -1.247 -29.073 1.00 96.81 93 GLU A CA 1
ATOM 750 C C . GLU A 1 93 ? 22.434 -1.121 -30.595 1.00 96.81 93 GLU A C 1
ATOM 752 O O . GLU A 1 93 ? 23.476 -1.110 -31.255 1.00 96.81 93 GLU A O 1
ATOM 757 N N . ASP A 1 94 ? 21.237 -0.912 -31.143 1.00 96.44 94 ASP A N 1
ATOM 758 C CA . ASP A 1 94 ? 21.030 -0.719 -32.581 1.00 96.44 94 ASP A CA 1
ATOM 759 C C . ASP A 1 94 ? 21.815 0.493 -33.103 1.00 96.44 94 ASP A C 1
ATOM 761 O O . ASP A 1 94 ? 22.472 0.438 -34.146 1.00 96.44 94 ASP A O 1
ATOM 765 N N . THR A 1 95 ? 21.806 1.593 -32.344 1.00 94.56 95 THR A N 1
ATOM 766 C CA . THR A 1 95 ? 22.539 2.815 -32.700 1.00 94.56 95 THR A CA 1
ATOM 767 C C . THR A 1 95 ? 24.048 2.577 -32.707 1.00 94.56 95 THR A C 1
ATOM 769 O O . THR A 1 95 ? 24.741 3.063 -33.601 1.00 94.56 95 THR A O 1
ATOM 772 N N . LYS A 1 96 ? 24.577 1.819 -31.739 1.00 95.56 96 LYS A N 1
ATOM 773 C CA . LYS A 1 96 ? 26.001 1.450 -31.708 1.00 95.56 96 LYS A CA 1
ATOM 774 C C . LYS A 1 96 ? 26.374 0.585 -32.905 1.00 95.56 96 LYS A C 1
ATOM 776 O O . LYS A 1 96 ? 27.367 0.883 -33.560 1.00 95.56 96 LYS A O 1
ATOM 781 N N . ALA A 1 97 ? 25.561 -0.421 -33.224 1.00 93.94 97 ALA A N 1
ATOM 782 C CA . ALA A 1 97 ? 25.794 -1.293 -34.370 1.00 93.94 97 ALA A CA 1
ATOM 783 C C . ALA A 1 97 ? 25.825 -0.501 -35.688 1.00 93.94 97 ALA A C 1
ATOM 785 O O . ALA A 1 97 ? 26.747 -0.664 -36.488 1.00 93.94 97 ALA A O 1
ATOM 786 N N . ALA A 1 98 ? 24.875 0.418 -35.882 1.00 90.38 98 ALA A N 1
ATOM 787 C CA . ALA A 1 98 ? 24.854 1.300 -37.047 1.00 90.38 98 ALA A CA 1
ATOM 788 C C . ALA A 1 98 ? 26.091 2.216 -37.112 1.00 90.38 98 ALA A C 1
ATOM 790 O O . ALA A 1 98 ? 26.630 2.476 -38.192 1.00 90.38 98 ALA A O 1
ATOM 791 N N . LEU A 1 99 ? 26.565 2.699 -35.960 1.00 89.69 99 LEU A N 1
ATOM 792 C CA . LEU A 1 99 ? 27.749 3.552 -35.877 1.00 89.69 99 LEU A CA 1
ATOM 793 C C . LEU A 1 99 ? 29.040 2.781 -36.182 1.00 89.69 99 LEU A C 1
ATOM 795 O O . LEU A 1 99 ? 29.913 3.310 -36.871 1.00 89.69 99 LEU A O 1
ATOM 799 N N . ASP A 1 100 ? 29.145 1.532 -35.731 1.00 90.00 100 ASP A N 1
ATOM 800 C CA . ASP A 1 100 ? 30.254 0.641 -36.075 1.00 90.00 100 ASP A CA 1
ATOM 801 C C . ASP A 1 100 ? 30.255 0.308 -37.572 1.00 90.00 100 ASP A C 1
ATOM 803 O O . ASP A 1 100 ? 31.300 0.405 -38.217 1.00 90.00 100 ASP A O 1
ATOM 807 N N . GLU A 1 101 ? 29.090 0.026 -38.165 1.00 88.00 101 GLU A N 1
ATOM 808 C CA . GLU A 1 101 ? 28.964 -0.186 -39.611 1.00 88.00 101 GLU A CA 1
ATOM 809 C C . GLU A 1 101 ? 29.415 1.052 -40.406 1.00 88.00 101 GLU A C 1
ATOM 811 O O . GLU A 1 101 ? 30.190 0.948 -41.365 1.00 88.00 101 GLU A O 1
ATOM 816 N N . PHE A 1 102 ? 28.962 2.240 -39.995 1.00 83.56 102 PHE A N 1
ATOM 817 C CA . PHE A 1 102 ? 29.377 3.500 -40.608 1.00 83.56 102 PHE A CA 1
ATOM 818 C C . PHE A 1 102 ? 30.888 3.713 -40.477 1.00 83.56 102 PHE A C 1
ATOM 820 O O . PHE A 1 102 ? 31.556 4.057 -41.455 1.00 83.56 102 PHE A O 1
ATOM 827 N N . ARG A 1 103 ? 31.451 3.451 -39.293 1.00 79.50 103 ARG A N 1
ATOM 828 C CA . ARG A 1 103 ? 32.890 3.556 -39.041 1.00 79.50 103 ARG A CA 1
ATOM 829 C C . ARG A 1 103 ? 33.685 2.630 -39.957 1.00 79.50 103 ARG A C 1
ATOM 831 O O . ARG A 1 103 ? 34.665 3.081 -40.546 1.00 79.50 103 ARG A O 1
ATOM 838 N N . THR A 1 104 ? 33.272 1.372 -40.115 1.00 79.56 104 THR A N 1
ATOM 839 C CA . THR A 1 104 ? 33.940 0.428 -41.021 1.00 79.56 104 THR A CA 1
ATOM 840 C C . THR A 1 104 ? 33.906 0.926 -42.464 1.00 79.56 104 THR A C 1
ATOM 842 O O . THR A 1 104 ? 34.940 0.915 -43.128 1.00 79.56 104 THR A O 1
ATOM 845 N N . LYS A 1 105 ? 32.762 1.443 -42.934 1.00 74.62 105 LYS A N 1
ATOM 846 C CA . LYS A 1 105 ? 32.641 2.018 -44.285 1.00 74.62 105 LYS A CA 1
ATOM 847 C C . LYS A 1 105 ? 33.584 3.206 -44.497 1.00 74.62 105 LYS A C 1
ATOM 849 O O . LYS A 1 105 ? 34.276 3.258 -45.513 1.00 74.62 105 LYS A O 1
ATOM 854 N N . VAL A 1 106 ? 33.671 4.127 -43.536 1.00 71.62 106 VAL A N 1
ATOM 855 C CA . VAL A 1 106 ? 34.595 5.275 -43.610 1.00 71.62 106 VAL 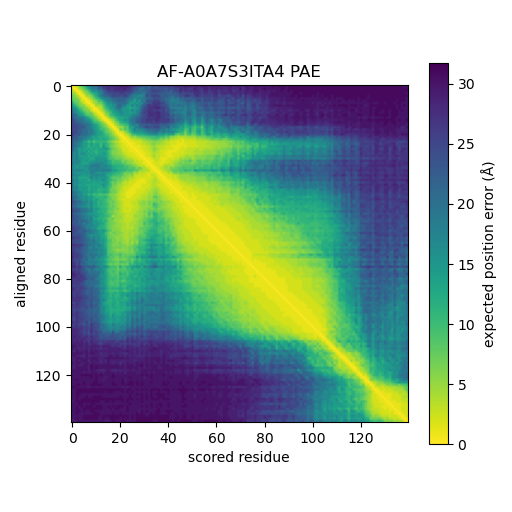A CA 1
ATOM 856 C C . VAL A 1 106 ? 36.057 4.819 -43.657 1.00 71.62 106 VAL A C 1
ATOM 858 O O . VAL A 1 106 ? 36.823 5.338 -44.466 1.00 71.62 106 VAL A O 1
ATOM 861 N N . VAL A 1 107 ? 36.445 3.827 -42.847 1.00 66.31 107 VAL A N 1
ATOM 862 C CA . VAL A 1 107 ? 37.812 3.276 -42.863 1.00 66.31 107 VAL A CA 1
ATOM 863 C C . VAL A 1 107 ? 38.133 2.646 -44.219 1.00 66.31 107 VAL A C 1
ATOM 865 O O . VAL A 1 107 ? 39.141 3.007 -44.812 1.00 66.31 107 VAL A O 1
ATOM 868 N N . THR A 1 108 ? 37.241 1.823 -44.784 1.00 61.34 108 THR A N 1
ATOM 869 C CA . THR A 1 108 ? 37.477 1.219 -46.110 1.00 61.34 108 THR A CA 1
ATOM 870 C C . THR A 1 108 ? 37.624 2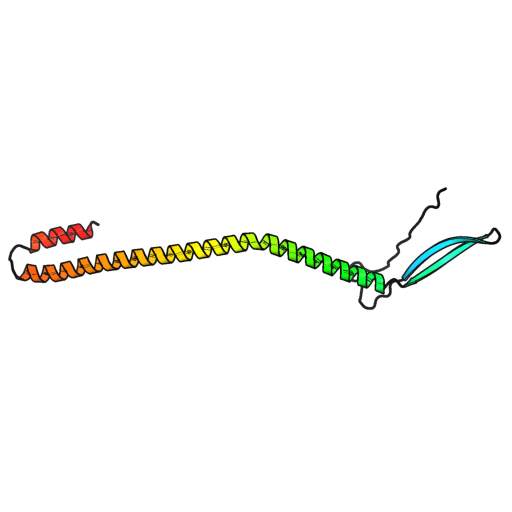.249 -47.236 1.00 61.34 108 THR A C 1
ATOM 872 O O . THR A 1 108 ? 38.360 2.015 -48.193 1.00 61.34 108 THR A O 1
ATOM 875 N N . CYS A 1 109 ? 36.967 3.409 -47.132 1.00 57.75 109 CYS A N 1
ATOM 876 C CA . CYS A 1 109 ? 37.146 4.508 -48.084 1.00 57.75 109 CYS A CA 1
ATOM 877 C C . CYS A 1 109 ? 38.508 5.206 -47.929 1.00 57.75 109 CYS A C 1
ATOM 879 O O . CYS A 1 109 ? 39.090 5.631 -48.925 1.00 57.75 109 CYS A O 1
ATOM 881 N N . ASN A 1 110 ? 39.029 5.311 -46.704 1.00 58.16 110 ASN A N 1
ATOM 882 C CA . ASN A 1 110 ? 40.368 5.851 -46.460 1.00 58.16 110 ASN A CA 1
ATOM 883 C C . ASN A 1 110 ? 41.457 4.872 -46.920 1.00 58.16 110 ASN A C 1
ATOM 885 O O . ASN A 1 110 ? 42.374 5.291 -47.619 1.00 58.16 110 ASN A O 1
ATOM 889 N N . ASP A 1 111 ? 41.294 3.572 -46.659 1.00 57.97 111 ASP A N 1
ATOM 890 C CA . ASP A 1 111 ? 42.200 2.525 -47.156 1.00 57.97 111 ASP A CA 1
ATOM 891 C C . ASP A 1 111 ? 42.240 2.493 -48.697 1.00 57.97 111 ASP A C 1
ATOM 893 O O . ASP A 1 111 ? 43.276 2.219 -49.313 1.00 57.97 111 ASP A O 1
ATOM 897 N N . PHE A 1 112 ? 41.110 2.806 -49.346 1.00 53.69 112 PHE A N 1
ATOM 898 C CA . PHE A 1 112 ? 41.044 2.977 -50.795 1.00 53.69 112 PHE A CA 1
ATOM 899 C C . PHE A 1 112 ? 41.832 4.204 -51.270 1.00 53.69 112 PHE A C 1
ATOM 901 O O . PHE A 1 112 ? 42.545 4.088 -52.261 1.00 53.69 112 PHE A O 1
ATOM 908 N N . ASN A 1 113 ? 41.764 5.344 -50.571 1.00 56.22 113 ASN A N 1
ATOM 909 C CA . ASN A 1 113 ? 42.568 6.531 -50.899 1.00 56.22 113 ASN A CA 1
ATOM 910 C C . ASN A 1 113 ? 44.073 6.274 -50.725 1.00 56.22 113 ASN A C 1
ATOM 912 O O . ASN A 1 113 ? 44.859 6.654 -51.593 1.00 56.22 113 ASN A O 1
ATOM 916 N N . ASP A 1 114 ? 44.468 5.564 -49.667 1.00 56.84 114 ASP A N 1
ATOM 917 C CA . ASP A 1 114 ? 45.864 5.173 -49.450 1.00 56.84 114 ASP A CA 1
ATOM 918 C C . ASP A 1 114 ? 46.346 4.227 -50.565 1.00 56.84 114 ASP A C 1
ATOM 920 O O . ASP A 1 114 ? 47.429 4.403 -51.126 1.00 56.84 114 ASP A O 1
ATOM 924 N N . SER A 1 115 ? 45.495 3.288 -50.987 1.00 50.88 115 SER A N 1
ATOM 925 C CA . SER A 1 115 ? 45.753 2.411 -52.139 1.00 50.88 115 SER A CA 1
ATOM 926 C C . SER A 1 115 ? 45.769 3.158 -53.482 1.00 50.88 115 SER A C 1
ATOM 928 O O . SER A 1 115 ? 46.478 2.752 -54.402 1.00 50.88 115 SER A O 1
ATOM 930 N N . LEU A 1 116 ? 45.015 4.254 -53.612 1.00 54.06 116 LEU A N 1
ATOM 931 C CA . LEU A 1 116 ? 44.972 5.101 -54.806 1.00 54.06 116 LEU A CA 1
ATOM 932 C C . LEU A 1 116 ? 46.261 5.918 -54.954 1.00 54.06 116 LEU A C 1
ATOM 934 O O . LEU A 1 116 ? 46.796 6.002 -56.056 1.00 54.06 116 LEU A O 1
ATOM 938 N N . SER A 1 117 ? 46.806 6.427 -53.844 1.00 54.72 117 SER A N 1
ATOM 939 C CA . SER A 1 117 ? 48.084 7.155 -53.828 1.00 54.72 117 SER A CA 1
ATOM 940 C C . SER A 1 117 ? 49.261 6.290 -54.319 1.00 54.72 117 SER A C 1
ATOM 942 O O . SER A 1 117 ? 50.147 6.765 -55.026 1.00 54.72 117 SER A O 1
ATOM 944 N N . LEU A 1 118 ? 49.211 4.976 -54.059 1.00 50.84 118 LEU A N 1
ATOM 945 C CA . LEU A 1 118 ? 50.160 3.981 -54.582 1.00 50.84 118 LEU A CA 1
ATOM 946 C C . LEU A 1 118 ? 50.008 3.720 -56.096 1.00 50.84 118 LEU A C 1
ATOM 948 O O . LEU A 1 118 ? 50.938 3.221 -56.736 1.00 50.84 118 LEU A O 1
ATOM 952 N N . ILE A 1 119 ? 48.840 4.019 -56.676 1.00 51.47 119 ILE A N 1
ATOM 953 C CA . ILE A 1 119 ? 48.551 3.881 -58.113 1.00 51.47 119 ILE A CA 1
ATOM 954 C C . ILE A 1 119 ? 48.889 5.178 -58.866 1.00 51.47 119 ILE A C 1
ATOM 956 O O . ILE A 1 119 ? 49.385 5.107 -59.995 1.00 51.47 119 ILE A O 1
ATOM 960 N N . GLU A 1 120 ? 48.669 6.340 -58.247 1.00 50.22 120 GLU A N 1
ATOM 961 C CA . GLU A 1 120 ? 49.008 7.664 -58.789 1.00 50.22 120 GLU A CA 1
ATOM 962 C C . GLU A 1 120 ? 50.502 7.797 -59.111 1.00 50.22 120 GLU A C 1
ATOM 964 O O . GLU A 1 120 ? 50.855 8.285 -60.184 1.00 50.22 120 GLU A O 1
ATOM 969 N N . ASP A 1 121 ? 51.373 7.227 -58.275 1.00 52.47 121 ASP A N 1
ATOM 970 C CA . ASP A 1 121 ? 52.832 7.253 -58.459 1.00 52.47 121 ASP A CA 1
ATOM 971 C C . ASP A 1 121 ? 53.317 6.440 -59.688 1.00 52.47 121 ASP A C 1
ATOM 973 O O . ASP A 1 121 ? 54.482 6.490 -60.082 1.00 52.47 121 ASP A O 1
ATOM 977 N N . ARG A 1 122 ? 52.425 5.677 -60.347 1.00 50.69 122 ARG A N 1
ATOM 978 C CA . ARG A 1 122 ? 52.755 4.835 -61.514 1.00 50.69 122 ARG A CA 1
ATOM 979 C C . ARG A 1 122 ? 52.203 5.320 -62.855 1.00 50.69 122 ARG A C 1
ATOM 981 O O . ARG A 1 122 ? 52.544 4.702 -63.869 1.00 50.69 122 ARG A O 1
ATOM 988 N N . ARG A 1 123 ? 51.376 6.375 -62.928 1.00 52.03 123 ARG A N 1
ATOM 989 C CA . ARG A 1 123 ? 50.874 6.897 -64.221 1.00 52.03 123 ARG A CA 1
ATOM 990 C C . ARG A 1 123 ? 50.640 8.416 -64.222 1.00 52.03 123 ARG A C 1
ATOM 992 O O . ARG A 1 123 ? 49.756 8.883 -63.509 1.00 52.03 123 ARG A O 1
ATOM 999 N N . PRO A 1 124 ? 51.301 9.183 -65.112 1.00 50.97 124 PRO A N 1
ATOM 1000 C CA . PRO A 1 124 ? 50.969 10.592 -65.306 1.00 50.97 124 PRO A CA 1
ATOM 1001 C C . PRO A 1 124 ? 49.569 10.722 -65.934 1.00 50.97 124 PRO A C 1
ATOM 1003 O O . PRO A 1 124 ? 49.298 10.131 -66.980 1.00 50.97 124 PRO A O 1
ATOM 1006 N N . GLY A 1 125 ? 48.677 11.474 -65.277 1.00 58.84 125 GLY A N 1
ATOM 1007 C CA . G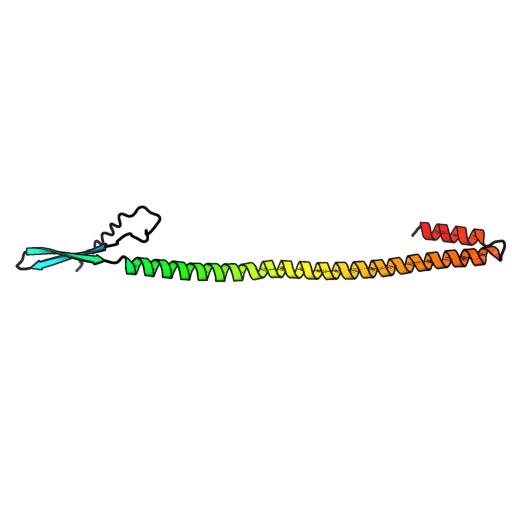LY A 1 125 ? 47.296 11.737 -65.723 1.00 58.84 125 GLY A CA 1
ATOM 1008 C C . GLY A 1 125 ? 46.182 11.295 -64.761 1.00 58.84 125 GLY A C 1
ATOM 1009 O O . GLY A 1 125 ? 45.010 11.497 -65.066 1.00 58.84 125 GLY A O 1
ATOM 1010 N N . PHE A 1 126 ? 46.516 10.701 -63.610 1.00 57.53 126 PHE A N 1
ATOM 1011 C CA . PHE A 1 126 ? 45.527 10.209 -62.638 1.00 57.53 126 PHE A CA 1
ATOM 1012 C C . PHE A 1 126 ? 44.986 11.303 -61.686 1.00 57.53 126 PHE A C 1
ATOM 1014 O O . PHE A 1 126 ? 43.855 11.198 -61.210 1.00 57.53 126 PHE A O 1
ATOM 1021 N N . GLU A 1 127 ? 45.729 12.401 -61.503 1.00 59.91 127 GLU A N 1
ATOM 1022 C CA . GLU A 1 127 ? 45.377 13.523 -60.609 1.00 59.91 127 GLU A CA 1
ATOM 1023 C C . GLU A 1 127 ? 44.013 14.166 -60.932 1.00 59.91 127 GLU A C 1
ATOM 1025 O O . GLU A 1 127 ? 43.254 14.526 -60.031 1.00 59.91 127 GLU A O 1
ATOM 1030 N N . GLU A 1 128 ? 43.644 14.273 -62.215 1.00 61.81 128 GLU A N 1
ATOM 1031 C CA . GLU A 1 128 ? 42.365 14.877 -62.621 1.00 61.81 128 GLU A CA 1
ATOM 1032 C C . GLU A 1 128 ? 41.160 14.008 -62.212 1.00 61.81 128 GLU A C 1
ATOM 1034 O O . GLU A 1 128 ? 40.077 14.511 -61.900 1.00 61.81 128 GLU A O 1
ATOM 1039 N N . ILE A 1 129 ? 41.344 12.686 -62.192 1.00 61.28 129 ILE A N 1
ATOM 1040 C CA . ILE A 1 129 ? 40.299 11.724 -61.829 1.00 61.28 129 ILE A CA 1
ATOM 1041 C C . ILE A 1 129 ? 40.139 11.682 -60.309 1.00 61.28 129 ILE A C 1
ATOM 1043 O O . ILE A 1 129 ? 39.008 11.711 -59.817 1.00 61.28 129 ILE A O 1
ATOM 1047 N N . ALA A 1 130 ? 41.248 11.685 -59.567 1.00 60.81 130 ALA A N 1
ATOM 1048 C CA . ALA A 1 130 ? 41.229 11.727 -58.110 1.00 60.81 130 ALA A CA 1
ATOM 1049 C C . ALA A 1 130 ? 40.630 13.034 -57.577 1.00 60.81 130 ALA A C 1
ATOM 1051 O O . ALA A 1 130 ? 39.783 12.997 -56.685 1.00 60.81 130 ALA A O 1
ATOM 1052 N N . SER A 1 131 ? 40.953 14.178 -58.191 1.00 64.56 131 SER A N 1
ATOM 1053 C CA . SER A 1 131 ? 40.336 15.470 -57.863 1.00 64.56 131 SER A CA 1
ATOM 1054 C C . SER A 1 131 ? 38.813 15.447 -58.062 1.00 64.56 131 SER A C 1
ATOM 1056 O O . SER A 1 131 ? 38.065 15.816 -57.153 1.00 64.56 131 SER A O 1
ATOM 1058 N N . LYS A 1 132 ? 38.327 14.916 -59.194 1.00 64.62 132 LYS A N 1
ATOM 1059 C CA . LYS A 1 132 ? 36.881 14.776 -59.459 1.00 64.62 132 LYS A CA 1
ATOM 1060 C C . LYS A 1 132 ? 36.189 13.805 -58.503 1.00 64.62 132 LYS A C 1
ATOM 1062 O O . LYS A 1 132 ? 35.003 13.978 -58.222 1.00 64.62 132 LYS A O 1
ATOM 1067 N N . PHE A 1 133 ? 36.888 12.778 -58.026 1.00 61.38 133 PHE A N 1
ATOM 1068 C CA . PHE A 1 133 ? 36.344 11.814 -57.072 1.00 61.38 133 PHE A CA 1
ATOM 1069 C C . PHE A 1 133 ? 36.294 12.388 -55.648 1.00 61.38 133 PHE A C 1
ATOM 1071 O O . PHE A 1 133 ? 35.257 12.297 -54.991 1.00 61.38 133 PHE A O 1
ATOM 1078 N N . ALA A 1 134 ? 37.352 13.075 -55.208 1.00 62.25 134 ALA A N 1
ATOM 1079 C CA . ALA A 1 134 ? 37.418 13.746 -53.910 1.00 62.25 134 ALA A CA 1
ATOM 1080 C C . ALA A 1 134 ? 36.348 14.844 -53.762 1.00 62.25 134 ALA A C 1
ATOM 1082 O O . ALA A 1 134 ? 35.677 14.926 -52.730 1.00 62.25 134 ALA A O 1
ATOM 1083 N N . ASP A 1 135 ? 36.114 15.636 -54.812 1.00 63.62 135 ASP A N 1
ATOM 1084 C CA . ASP A 1 135 ? 35.044 16.644 -54.836 1.00 63.62 135 ASP A CA 1
ATOM 1085 C C . ASP A 1 135 ? 33.642 16.030 -54.770 1.00 63.62 135 ASP A C 1
ATOM 1087 O O . ASP A 1 135 ? 32.690 16.655 -54.296 1.00 63.62 135 ASP A O 1
ATOM 1091 N N . ARG A 1 136 ? 33.502 14.792 -55.243 1.00 57.53 136 ARG A N 1
ATOM 1092 C CA . ARG A 1 136 ? 32.236 14.064 -55.251 1.00 57.53 136 ARG A CA 1
ATOM 1093 C C . ARG A 1 136 ? 31.946 13.417 -53.898 1.00 57.53 136 ARG A C 1
ATOM 1095 O O . ARG A 1 136 ? 30.782 13.373 -53.517 1.00 57.53 136 ARG A O 1
ATOM 1102 N N . ILE A 1 137 ? 32.979 13.011 -53.155 1.00 57.94 137 ILE A N 1
ATOM 1103 C CA . ILE A 1 137 ? 32.857 12.567 -51.757 1.00 57.94 137 ILE A CA 1
ATOM 1104 C C . ILE A 1 137 ? 32.505 13.739 -50.832 1.00 57.94 137 ILE A C 1
ATOM 1106 O O . ILE A 1 137 ? 31.638 13.583 -49.987 1.00 57.94 137 ILE A O 1
ATOM 1110 N N . LYS A 1 138 ? 33.085 14.933 -51.020 1.00 55.06 138 LYS A N 1
ATOM 1111 C CA . LYS A 1 138 ? 32.758 16.126 -50.204 1.00 55.06 138 LYS A CA 1
ATOM 1112 C C . LYS A 1 138 ? 31.326 16.659 -50.380 1.00 55.06 138 LYS A C 1
ATOM 1114 O O . LYS A 1 138 ? 30.914 17.539 -49.630 1.00 55.06 138 LYS A O 1
ATOM 1119 N N . LYS A 1 139 ? 30.604 16.199 -51.407 1.00 51.62 139 LYS A N 1
ATOM 1120 C CA . LYS A 1 139 ? 29.218 16.596 -51.713 1.00 51.62 139 LYS A CA 1
ATOM 1121 C C . LYS A 1 139 ? 28.159 15.633 -51.165 1.00 51.62 139 LYS A C 1
ATOM 1123 O O . LYS A 1 139 ? 26.976 15.948 -51.297 1.00 51.62 139 LYS A O 1
ATOM 1128 N N . ILE A 1 140 ? 28.570 14.486 -50.627 1.00 45.91 140 ILE A N 1
ATOM 1129 C CA . ILE A 1 140 ? 27.716 13.523 -49.916 1.00 45.91 140 ILE A CA 1
ATOM 1130 C C . ILE A 1 140 ? 27.829 13.824 -48.424 1.00 45.91 140 ILE A C 1
ATOM 1132 O O . ILE A 1 140 ? 26.771 13.821 -47.762 1.00 45.91 140 ILE A O 1
#

Nearest PDB structures (foldseek):
  5knb-assembly1_G  TM=4.690E-01  e=7.142E+00  Enterococcus hirae ATCC 9790
  7dma-assembly1_B  TM=3.620E-01  e=7.602E+00  Vibrio alginolyticus

Solvent-accessible surface area (backbone atoms only — not comparable to full-atom values): 8522 Å² total; per-residue (Å²): 140,80,86,82,81,77,83,78,84,82,74,94,64,78,91,88,68,90,53,97,82,61,82,40,69,46,74,49,76,43,80,46,76,58,95,90,38,86,43,76,46,78,44,82,40,84,42,37,67,59,55,51,50,54,48,54,50,51,52,52,52,49,51,50,52,50,52,52,50,50,54,58,63,48,50,56,61,51,52,53,53,51,53,52,53,54,53,49,53,50,53,52,52,55,51,48,53,54,50,51,53,51,49,52,54,55,49,56,55,50,54,47,52,58,55,44,56,69,51,46,80,73,44,96,77,45,66,69,56,51,54,57,48,54,59,53,58,78,73,110

Mean predicted aligned error: 16.58 Å

Secondary structure (DSSP, 8-state):
--------------TT---TT---EEEEEEEEEETTEEEEEEEEEE-HHHHHHHHHHHHHHHHHHHHHHHHHHHHHHHHHHHHHHHHHHHHHHHHHHHHHHHHHHHHHHHHHHHHHHHHHTT-TT-HHHHHHHHHHHTT-